Protein AF-A0A8J6PFM9-F1 (afdb_monomer)

Organism: NCBI:txid2767425

Sequence (75 aa):
MPGLQRAANKPSHSDLLNEARELGFDVSQVASSDLRQTIKAEKERRWKLENKEAIEETNAYFREHGLPLENYRQF

Solvent-accessible surface area (backbone atoms only — not comparable to full-atom values): 4650 Å² total; per-residue (Å²): 135,87,76,85,76,78,74,76,79,71,79,49,74,67,53,54,55,49,52,35,51,77,72,67,50,61,62,67,59,53,55,49,51,55,48,49,53,52,50,49,51,53,51,52,54,51,50,51,60,76,40,40,64,62,52,50,51,53,51,49,50,38,70,76,72,42,64,88,64,58,95,69,67,74,131

pLDDT: mean 84.3, std 12.58, range [39.06, 96.56]

Foldseek 3Di:
DDDDDPPPPDDDPVNVVVVCVVVVHPPVVVVVVVVVVVVVVVVVVVVCVVCVVVVVVVVVCCVVPPDVCPVVDDD

Mean predicted aligned error: 10.86 Å

Secondary structure (DSSP, 8-state):
---------PPPHHHHHHHHHHTT--HHHHHHHHHHHHHHHHHHHHHHHHTHHHHHHHHHHHHHH--TTGGG---

Radius of gyration: 25.69 Å; Cα contacts (8 Å, |Δi|>4): 11; chains: 1; bounding box: 53×56×51 Å

Structure (mmCIF, N/CA/C/O backbone):
data_AF-A0A8J6PFM9-F1
#
_entry.id   AF-A0A8J6PFM9-F1
#
loop_
_atom_site.group_PDB
_atom_site.id
_atom_site.type_symbol
_atom_site.label_atom_id
_atom_site.label_alt_id
_atom_site.label_comp_id
_atom_site.label_asym_id
_atom_site.label_entity_id
_atom_site.label_seq_id
_atom_site.pdbx_PDB_ins_code
_atom_site.Cartn_x
_atom_site.Cartn_y
_atom_site.Cartn_z
_atom_site.occupancy
_atom_site.B_iso_or_equiv
_atom_site.auth_seq_id
_atom_site.auth_comp_id
_atom_site.auth_asym_id
_atom_si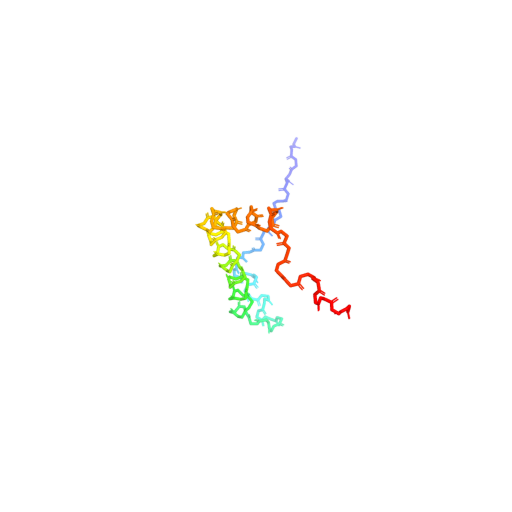te.auth_atom_id
_atom_site.pdbx_PDB_model_num
ATOM 1 N N . MET A 1 1 ? -36.882 36.027 10.969 1.00 39.06 1 MET A N 1
ATOM 2 C CA . MET A 1 1 ? -36.413 34.960 11.878 1.00 39.06 1 MET A CA 1
ATOM 3 C C . MET A 1 1 ? -35.726 33.886 11.040 1.00 39.06 1 MET A C 1
ATOM 5 O O . MET A 1 1 ? -36.436 33.217 10.297 1.00 39.06 1 MET A O 1
ATOM 9 N N . PRO A 1 2 ? -34.389 33.752 11.045 1.00 44.88 2 PRO A N 1
ATOM 10 C CA . PRO A 1 2 ? -33.726 32.666 10.330 1.00 44.88 2 PRO A CA 1
ATOM 11 C C . PRO A 1 2 ? -33.831 31.375 11.153 1.00 44.88 2 PRO A C 1
ATOM 13 O O . PRO A 1 2 ? -33.573 31.376 12.355 1.00 44.88 2 PRO A O 1
ATOM 16 N N . GLY A 1 3 ? -34.285 30.300 10.508 1.00 50.06 3 GLY A N 1
ATOM 17 C CA . GLY A 1 3 ? -34.574 29.013 11.135 1.00 50.06 3 GLY A CA 1
ATOM 18 C C . GLY A 1 3 ? -33.330 28.303 11.668 1.00 50.06 3 GLY A C 1
ATOM 19 O O . GLY A 1 3 ? -32.271 28.328 11.041 1.00 50.06 3 GLY A O 1
ATOM 20 N N . LEU A 1 4 ? -33.495 27.642 12.818 1.00 52.69 4 LEU A N 1
ATOM 21 C CA . LEU A 1 4 ? -32.526 26.716 13.399 1.00 52.69 4 LEU A CA 1
ATOM 22 C C . LEU A 1 4 ? -32.147 25.653 12.358 1.00 52.69 4 LEU A C 1
ATOM 24 O O . LEU A 1 4 ? -32.923 24.737 12.075 1.00 52.69 4 LEU A O 1
ATOM 28 N N . GLN A 1 5 ? -30.938 25.743 11.811 1.00 58.91 5 GLN A N 1
ATOM 29 C CA . GLN A 1 5 ? -30.316 24.590 11.180 1.00 58.91 5 GLN A CA 1
ATOM 30 C C . GLN A 1 5 ? -30.079 23.550 12.278 1.00 58.91 5 GLN A C 1
ATOM 32 O O . GLN A 1 5 ? -29.290 23.769 13.196 1.00 58.91 5 GLN A O 1
ATOM 37 N N . ARG A 1 6 ? -30.809 22.430 12.217 1.00 56.06 6 ARG A N 1
ATOM 38 C CA . ARG A 1 6 ? -30.543 21.256 13.053 1.00 56.06 6 ARG A CA 1
ATOM 39 C C . ARG A 1 6 ? -29.149 20.761 12.691 1.00 56.06 6 ARG A C 1
ATOM 41 O O . ARG A 1 6 ? -28.975 20.152 11.639 1.00 56.06 6 ARG A O 1
ATOM 48 N N . ALA A 1 7 ? -28.165 21.062 13.533 1.00 60.59 7 ALA A N 1
ATOM 49 C CA . ALA A 1 7 ? -26.854 20.445 13.446 1.00 60.59 7 ALA A CA 1
ATOM 50 C C . ALA A 1 7 ? -27.073 18.930 13.520 1.00 60.59 7 ALA A C 1
ATOM 52 O O . ALA A 1 7 ? -27.525 18.417 14.544 1.00 60.59 7 ALA A O 1
ATOM 53 N N . ALA A 1 8 ? -26.854 18.230 12.406 1.00 62.16 8 ALA A N 1
ATOM 54 C CA . ALA A 1 8 ? -26.858 16.778 12.390 1.00 62.16 8 ALA A CA 1
ATOM 55 C C . ALA A 1 8 ? -25.789 16.334 13.391 1.00 62.16 8 ALA A C 1
ATOM 57 O O . ALA A 1 8 ? -24.602 16.586 13.179 1.00 62.16 8 ALA A O 1
ATOM 58 N N . ASN A 1 9 ? -26.226 15.783 14.525 1.00 66.25 9 ASN A N 1
ATOM 59 C CA . ASN A 1 9 ? -25.325 15.352 15.579 1.00 66.25 9 ASN A CA 1
ATOM 60 C C . ASN A 1 9 ? -24.464 14.229 15.000 1.00 66.25 9 ASN A C 1
ATOM 62 O O . ASN A 1 9 ? -24.968 13.151 14.689 1.00 66.25 9 ASN A O 1
ATOM 66 N N . LYS A 1 10 ? -23.191 14.526 14.740 1.00 75.00 10 LYS A N 1
ATOM 67 C CA . LYS A 1 10 ? -22.261 13.546 14.196 1.00 75.00 10 LYS A CA 1
ATOM 68 C C . LYS A 1 10 ? -21.971 12.561 15.330 1.00 75.00 10 LYS A C 1
ATOM 70 O O . LYS A 1 10 ? -21.563 13.034 16.392 1.00 75.00 10 LYS A O 1
ATOM 75 N N . PRO A 1 11 ? -22.189 11.247 15.140 1.00 71.94 11 PRO A N 1
ATOM 76 C CA . PRO A 1 11 ? -21.929 10.279 16.194 1.00 71.94 11 PRO A CA 1
ATOM 77 C C . PRO A 1 11 ? -20.484 10.436 16.650 1.00 71.94 11 PRO A C 1
ATOM 79 O O . PRO A 1 11 ? -19.558 10.564 15.837 1.00 71.94 11 PRO A O 1
ATOM 82 N N . SER A 1 12 ? -20.314 10.518 17.963 1.00 82.75 12 SER A N 1
ATOM 83 C CA . SER A 1 12 ? -18.996 10.629 18.560 1.00 82.75 12 SER A CA 1
ATOM 84 C C . SER A 1 12 ? -18.227 9.326 18.337 1.00 82.75 12 SER A C 1
ATOM 86 O O . SER A 1 12 ? -18.799 8.274 18.050 1.00 82.75 12 SER A O 1
ATOM 88 N N . HIS A 1 13 ? -16.904 9.372 18.481 1.00 81.38 13 HIS A N 1
ATOM 89 C CA . HIS A 1 13 ? -16.078 8.174 18.330 1.00 81.38 13 HIS A CA 1
ATOM 90 C C . HIS A 1 13 ? -16.502 7.051 19.295 1.00 81.38 13 HIS A C 1
ATOM 92 O O . HIS A 1 13 ? -16.504 5.883 18.922 1.00 81.38 13 HIS A O 1
ATOM 98 N N . SER A 1 14 ? -16.927 7.404 20.511 1.00 83.38 14 SER A N 1
ATOM 99 C CA . SER A 1 14 ? -17.464 6.461 21.496 1.00 83.38 14 SER A CA 1
ATOM 100 C C . SER A 1 14 ? -18.774 5.807 21.063 1.00 83.38 14 SER A C 1
ATOM 102 O O . SER A 1 14 ? -18.958 4.623 21.336 1.00 83.38 14 SER A O 1
ATOM 104 N N . ASP A 1 15 ? -19.651 6.537 20.370 1.00 87.88 15 ASP A N 1
ATOM 105 C CA . ASP A 1 15 ? -20.932 5.992 19.902 1.00 87.88 15 ASP A CA 1
ATOM 106 C C . ASP A 1 15 ? -20.691 4.899 18.856 1.00 87.88 15 ASP A C 1
ATOM 108 O O . ASP A 1 15 ? -21.245 3.809 18.956 1.00 87.88 15 ASP A O 1
ATOM 112 N N . LEU A 1 16 ? -19.759 5.144 17.929 1.00 86.25 16 LEU A N 1
ATOM 113 C CA . LEU A 1 16 ? -19.367 4.177 16.900 1.00 86.25 16 LEU A CA 1
ATOM 114 C C . LEU A 1 16 ? -18.693 2.928 17.487 1.00 86.25 16 LEU A C 1
ATOM 116 O O . LEU A 1 16 ? -18.920 1.820 17.009 1.00 86.25 16 LEU A O 1
ATOM 120 N N . LEU A 1 17 ? -17.863 3.085 18.525 1.00 85.56 17 LEU A N 1
ATOM 121 C CA . LEU A 1 17 ? -17.231 1.950 19.208 1.00 85.56 17 LEU A CA 1
ATOM 122 C C . LEU A 1 17 ? -18.249 1.088 19.962 1.00 85.56 17 LEU A C 1
ATOM 124 O O . LEU A 1 17 ? -18.098 -0.135 20.007 1.00 85.56 17 LEU A O 1
ATOM 128 N N . ASN A 1 18 ? -19.261 1.714 20.565 1.00 87.50 18 ASN A N 1
ATOM 129 C CA . ASN A 1 18 ? -20.336 1.001 21.248 1.00 87.50 18 ASN A CA 1
ATOM 130 C C . ASN A 1 18 ? -21.224 0.256 20.251 1.00 87.50 18 ASN A C 1
ATOM 132 O O . ASN A 1 18 ? -21.442 -0.936 20.433 1.00 87.50 18 ASN A O 1
ATOM 136 N N . GLU A 1 19 ? -21.638 0.909 19.167 1.00 86.38 19 GLU A N 1
ATOM 137 C CA . GLU A 1 19 ? -22.410 0.280 18.091 1.00 86.38 19 GLU A CA 1
ATOM 138 C C . GLU A 1 19 ? -21.644 -0.895 17.464 1.00 86.38 19 GLU A C 1
ATOM 140 O O . GLU A 1 19 ? -22.183 -1.988 17.298 1.00 86.38 19 GLU A O 1
ATOM 145 N N . ALA A 1 20 ? -20.342 -0.729 17.206 1.00 87.06 20 ALA A N 1
ATOM 146 C CA . ALA A 1 20 ? -19.503 -1.812 16.705 1.00 87.06 20 ALA A CA 1
ATOM 147 C C . ALA A 1 20 ? -19.440 -3.001 17.679 1.00 87.06 20 ALA A C 1
ATOM 149 O O . ALA A 1 20 ? -19.484 -4.151 17.244 1.00 87.06 20 ALA A O 1
ATOM 150 N N . ARG A 1 21 ? -19.382 -2.740 18.994 1.00 85.81 21 ARG A N 1
ATOM 151 C CA . ARG A 1 21 ? -19.419 -3.790 20.021 1.00 85.81 21 ARG A CA 1
ATOM 152 C C . ARG A 1 21 ? -20.774 -4.494 20.073 1.00 85.81 21 ARG A C 1
ATOM 154 O O . ARG A 1 21 ? -20.794 -5.716 20.185 1.00 85.81 21 ARG A O 1
ATOM 161 N N . GLU A 1 22 ? -21.877 -3.755 19.986 1.00 90.31 22 GLU A N 1
ATOM 162 C CA . GLU A 1 22 ? -23.237 -4.314 19.954 1.00 90.31 22 GLU A CA 1
ATOM 163 C C . GLU A 1 22 ? -23.458 -5.215 18.735 1.00 90.31 22 GLU A C 1
ATOM 165 O O . GLU A 1 22 ? -24.075 -6.272 18.844 1.00 90.31 22 GLU A O 1
ATOM 170 N N . LEU A 1 23 ? -22.887 -4.839 17.592 1.00 90.31 23 LEU A N 1
ATOM 171 C CA . LEU A 1 23 ? -22.928 -5.613 16.352 1.00 90.31 23 LEU A CA 1
ATOM 172 C C . LEU A 1 23 ? -21.886 -6.748 16.301 1.00 90.31 23 LEU A C 1
ATOM 174 O O . LEU A 1 23 ? -21.841 -7.494 15.323 1.00 90.31 23 LEU A O 1
ATOM 178 N N . GLY A 1 24 ? -21.054 -6.904 17.337 1.00 87.94 24 GLY A N 1
ATOM 179 C CA . GLY A 1 24 ? -20.048 -7.966 17.425 1.00 87.94 24 GLY A CA 1
ATOM 180 C C . GLY A 1 24 ? -18.827 -7.772 16.520 1.00 87.94 24 GLY A C 1
ATOM 181 O O . GLY A 1 24 ? -18.105 -8.733 16.255 1.00 87.94 24 GLY A O 1
ATOM 182 N N . PHE A 1 25 ? -18.572 -6.552 16.042 1.0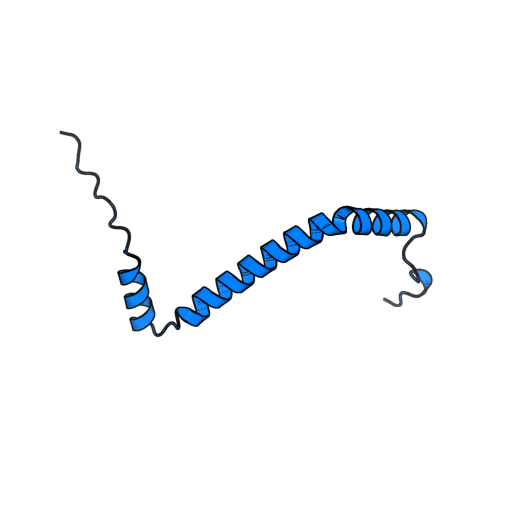0 86.31 25 PHE A N 1
ATOM 183 C CA . PHE A 1 25 ? -17.369 -6.249 15.273 1.00 86.31 25 PHE A CA 1
ATOM 184 C C . PHE A 1 25 ? -16.134 -6.203 16.172 1.00 86.31 25 PHE A C 1
ATOM 186 O O . PHE A 1 25 ? -16.079 -5.487 17.175 1.00 86.31 25 PHE A O 1
ATOM 193 N N . ASP A 1 26 ? -15.080 -6.896 15.746 1.00 83.81 26 ASP A N 1
ATOM 194 C CA . ASP A 1 26 ? -13.747 -6.698 16.299 1.00 83.81 26 ASP A CA 1
ATO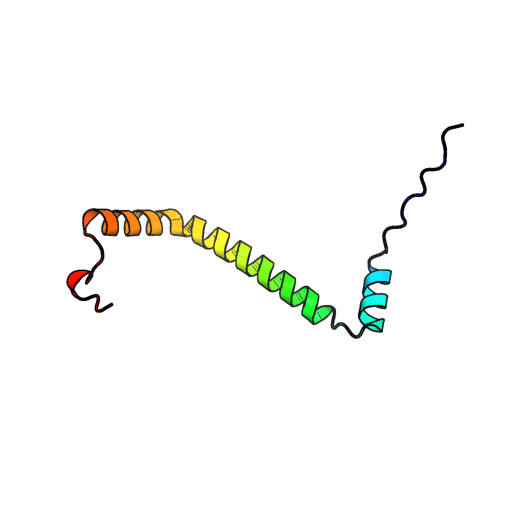M 195 C C . ASP A 1 26 ? -13.130 -5.433 15.683 1.00 83.81 26 ASP A C 1
ATOM 197 O O . ASP A 1 26 ? -12.497 -5.446 14.624 1.00 83.81 26 ASP A O 1
ATOM 201 N N . VAL A 1 27 ? -13.344 -4.306 16.361 1.00 82.44 27 VAL A N 1
ATOM 202 C CA . VAL A 1 27 ? -12.827 -2.993 15.951 1.00 82.44 27 VAL A CA 1
ATOM 203 C C . VAL A 1 27 ? -11.303 -3.003 15.799 1.00 82.44 27 VAL A C 1
ATOM 205 O O . VAL A 1 27 ? -10.772 -2.311 14.932 1.00 82.44 27 VAL A O 1
ATOM 208 N N . SER A 1 28 ? -10.585 -3.798 16.601 1.00 80.62 28 SER A N 1
ATOM 209 C CA . SER A 1 28 ? -9.126 -3.903 16.510 1.00 80.62 28 SER A CA 1
ATOM 210 C C . SER A 1 28 ? -8.706 -4.551 15.191 1.00 80.62 28 SER A C 1
ATOM 212 O O . SER A 1 28 ? -7.821 -4.053 14.489 1.00 80.62 28 SER A O 1
ATOM 214 N N . GLN A 1 29 ? -9.398 -5.621 14.798 1.00 82.69 29 GLN A N 1
ATOM 215 C CA . GLN A 1 29 ? -9.216 -6.275 13.503 1.00 82.69 29 GLN A CA 1
ATOM 216 C C . GLN A 1 29 ? -9.480 -5.322 12.335 1.00 82.69 29 GLN A C 1
ATOM 218 O O . GLN A 1 29 ? -8.603 -5.158 11.484 1.00 82.69 29 GLN A O 1
ATOM 223 N N . VAL A 1 30 ? -10.633 -4.647 12.325 1.00 83.00 30 VAL A N 1
ATOM 224 C CA . VAL A 1 30 ? -11.019 -3.731 11.236 1.00 83.00 30 VAL A CA 1
ATOM 225 C C . VAL A 1 30 ? -10.026 -2.575 11.122 1.00 83.00 30 VAL A C 1
ATOM 227 O O . VAL A 1 30 ? -9.420 -2.381 10.068 1.00 83.00 30 VAL A O 1
ATOM 230 N N . ALA A 1 31 ? -9.754 -1.880 12.229 1.00 82.38 31 ALA A N 1
ATOM 231 C CA . ALA A 1 31 ? -8.816 -0.762 12.247 1.00 82.38 31 ALA A CA 1
ATOM 232 C C . ALA A 1 31 ? -7.39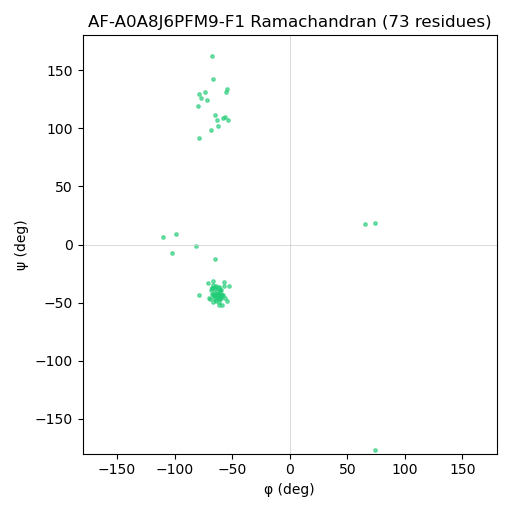9 -1.185 11.826 1.00 82.38 31 ALA A C 1
ATOM 234 O O . ALA A 1 31 ? -6.712 -0.462 11.103 1.00 82.38 31 ALA A O 1
ATOM 235 N N . SER A 1 32 ? -6.952 -2.373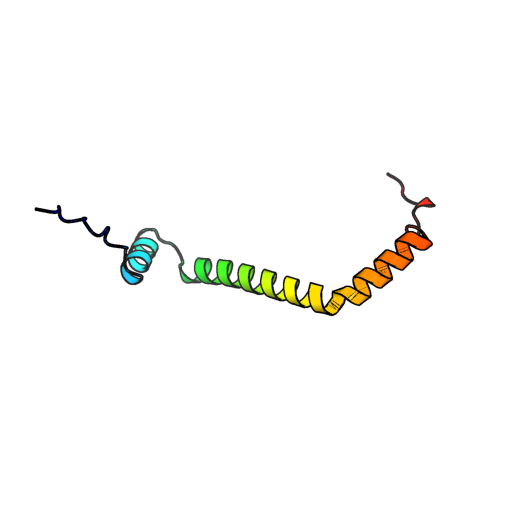 12.245 1.00 83.50 32 SER A N 1
ATOM 236 C CA . SER A 1 32 ? -5.629 -2.876 11.873 1.00 83.50 32 SER A CA 1
ATOM 237 C C . SER A 1 32 ? -5.546 -3.272 10.396 1.00 83.50 32 SER A C 1
ATOM 239 O O . SER A 1 32 ? -4.490 -3.102 9.787 1.00 83.50 32 SER A O 1
ATOM 241 N N . SER A 1 33 ? -6.629 -3.777 9.799 1.00 85.44 33 SER A N 1
ATOM 242 C CA . SER A 1 33 ? -6.689 -4.129 8.377 1.00 85.44 33 SER A CA 1
ATOM 243 C C . SER A 1 33 ? -6.579 -2.897 7.485 1.00 85.44 33 SER A C 1
ATOM 245 O O . SER A 1 3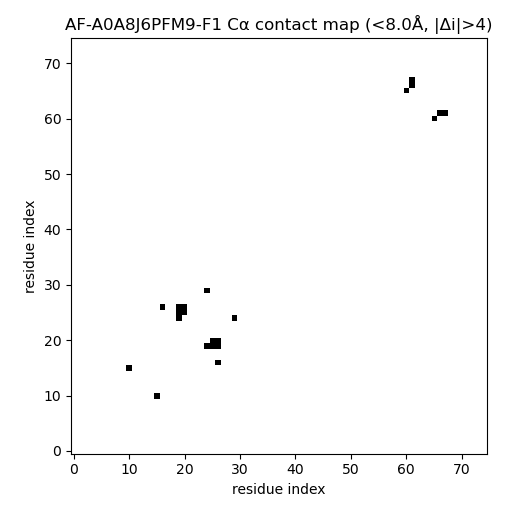3 ? -5.700 -2.840 6.619 1.00 85.44 33 SER A O 1
ATOM 247 N N . ASP A 1 34 ? -7.379 -1.875 7.774 1.00 87.06 34 ASP A N 1
ATOM 248 C CA . ASP A 1 34 ? -7.371 -0.615 7.029 1.00 87.06 34 ASP A CA 1
ATOM 249 C C . ASP A 1 34 ? -6.021 0.100 7.162 1.00 87.06 34 ASP A C 1
ATOM 251 O O . ASP A 1 34 ? -5.449 0.599 6.184 1.00 87.06 34 ASP A O 1
ATOM 255 N N . LEU A 1 35 ? -5.443 0.076 8.367 1.00 90.00 35 LEU A N 1
ATOM 256 C CA . LEU A 1 35 ? -4.125 0.645 8.612 1.00 90.00 35 LEU A CA 1
ATOM 257 C C . LEU A 1 35 ? -3.026 -0.123 7.862 1.00 90.00 35 LEU A C 1
ATOM 259 O O . LEU A 1 35 ? -2.150 0.499 7.260 1.00 90.00 35 LEU A O 1
ATOM 263 N N . ARG A 1 36 ? -3.075 -1.464 7.833 1.00 92.56 36 ARG A N 1
ATOM 264 C CA . ARG A 1 36 ? -2.129 -2.289 7.059 1.00 92.56 36 ARG A CA 1
ATOM 265 C C . ARG A 1 36 ? -2.197 -1.965 5.570 1.00 92.56 36 ARG A C 1
ATOM 267 O O . ARG A 1 36 ? -1.147 -1.822 4.943 1.00 92.56 36 ARG A O 1
ATOM 274 N N . GLN A 1 37 ? -3.399 -1.836 5.010 1.00 93.19 37 GLN A N 1
ATOM 275 C CA . GLN A 1 37 ? -3.579 -1.496 3.599 1.00 93.19 37 GLN A CA 1
ATOM 276 C C . GLN A 1 37 ? -3.024 -0.103 3.287 1.00 93.19 37 GLN A C 1
ATOM 278 O O . GLN A 1 37 ? -2.273 0.057 2.325 1.00 93.19 37 GLN A O 1
ATOM 283 N N . THR A 1 38 ? -3.319 0.876 4.142 1.00 94.19 38 THR A N 1
ATOM 284 C CA . THR A 1 38 ? -2.826 2.253 3.998 1.00 94.19 38 THR A CA 1
ATOM 285 C C . THR A 1 38 ? -1.298 2.312 4.067 1.00 94.19 38 THR A C 1
ATOM 287 O O . THR A 1 38 ? -0.653 2.906 3.203 1.00 94.19 38 THR A O 1
ATOM 290 N N . ILE A 1 39 ? -0.689 1.629 5.044 1.00 95.25 39 ILE A N 1
ATOM 291 C CA . ILE A 1 39 ? 0.773 1.547 5.178 1.00 95.25 39 ILE A CA 1
ATOM 292 C C . ILE A 1 39 ? 1.394 0.857 3.962 1.00 95.25 39 ILE A C 1
ATOM 294 O O . ILE A 1 39 ? 2.425 1.307 3.465 1.00 95.25 39 ILE A O 1
ATOM 298 N N . LYS A 1 40 ? 0.791 -0.234 3.474 1.00 95.69 40 LYS A N 1
ATOM 299 C CA . LYS A 1 40 ? 1.277 -0.947 2.288 1.00 95.69 40 LYS A CA 1
ATOM 300 C C . LYS A 1 40 ? 1.267 -0.037 1.060 1.00 95.69 40 LYS A C 1
ATOM 302 O O . LYS A 1 40 ? 2.279 0.025 0.369 1.00 95.69 40 LYS A O 1
ATOM 307 N N . ALA A 1 41 ? 0.174 0.688 0.829 1.00 95.12 41 ALA A N 1
ATOM 308 C CA . ALA A 1 41 ? 0.050 1.614 -0.293 1.00 95.12 41 ALA A CA 1
ATOM 309 C C . ALA A 1 41 ? 1.102 2.733 -0.231 1.00 95.12 41 ALA A C 1
ATOM 311 O O . ALA A 1 41 ? 1.749 3.034 -1.232 1.00 95.12 41 ALA A O 1
ATOM 312 N N . GLU A 1 42 ? 1.337 3.306 0.952 1.00 96.06 42 GLU A N 1
ATOM 313 C CA . GLU A 1 42 ? 2.351 4.350 1.120 1.00 96.06 42 GLU A CA 1
ATOM 314 C C . GLU A 1 42 ? 3.776 3.807 0.941 1.00 96.06 42 GLU A C 1
ATOM 316 O O . GLU A 1 42 ? 4.609 4.453 0.303 1.00 96.06 42 GLU A O 1
ATOM 321 N N . LYS A 1 43 ? 4.065 2.598 1.440 1.00 95.94 43 LYS A N 1
ATOM 322 C CA . LYS A 1 43 ? 5.351 1.927 1.196 1.00 95.94 43 LYS A CA 1
ATOM 323 C C . LYS A 1 43 ? 5.572 1.658 -0.287 1.00 95.94 43 LYS A C 1
ATOM 325 O O . LYS A 1 43 ? 6.653 1.932 -0.792 1.00 95.94 43 LYS A O 1
ATOM 330 N N . GLU A 1 44 ? 4.555 1.165 -0.987 1.00 95.38 44 GLU A N 1
ATOM 331 C CA . GLU A 1 44 ? 4.620 0.925 -2.429 1.00 95.38 44 GLU A CA 1
ATOM 332 C C . GLU A 1 44 ? 4.856 2.230 -3.200 1.00 95.38 44 GLU A C 1
ATOM 334 O O . GLU A 1 44 ? 5.690 2.273 -4.102 1.00 95.38 44 GLU A O 1
ATOM 339 N N . ARG A 1 45 ? 4.178 3.317 -2.812 1.00 95.50 45 ARG A N 1
ATOM 340 C CA . ARG A 1 45 ? 4.385 4.643 -3.403 1.00 95.50 45 ARG A CA 1
ATOM 341 C C . ARG A 1 45 ? 5.828 5.117 -3.224 1.00 95.50 45 ARG A C 1
ATOM 343 O O . ARG A 1 45 ? 6.424 5.593 -4.186 1.00 95.50 45 ARG A O 1
ATOM 350 N N . ARG A 1 46 ? 6.390 4.981 -2.019 1.00 96.06 46 ARG A N 1
ATOM 351 C CA . ARG A 1 46 ? 7.787 5.354 -1.736 1.00 96.06 46 ARG A CA 1
ATOM 352 C C . ARG A 1 46 ? 8.766 4.502 -2.526 1.00 96.06 46 ARG A C 1
ATOM 354 O O . ARG A 1 46 ? 9.616 5.054 -3.210 1.00 96.06 46 ARG A O 1
ATOM 361 N N . TRP A 1 47 ? 8.568 3.188 -2.527 1.00 96.56 47 TRP A N 1
ATOM 362 C CA . TRP A 1 47 ? 9.408 2.271 -3.288 1.00 96.56 47 TRP A CA 1
ATOM 363 C C . TRP A 1 47 ? 9.406 2.605 -4.785 1.00 96.56 47 TRP A C 1
ATOM 365 O O . TRP A 1 47 ? 10.470 2.668 -5.394 1.00 96.56 47 TRP A O 1
ATOM 375 N N . LYS A 1 48 ? 8.240 2.907 -5.376 1.00 94.38 48 LYS A N 1
ATOM 376 C CA . LYS A 1 48 ? 8.139 3.330 -6.786 1.00 94.38 48 LYS A CA 1
ATOM 377 C C . LYS A 1 48 ? 8.902 4.618 -7.077 1.00 94.38 48 LYS A C 1
ATOM 379 O O . LYS A 1 48 ? 9.440 4.752 -8.167 1.00 94.38 48 LYS A O 1
ATOM 384 N N . LEU A 1 49 ? 8.923 5.565 -6.139 1.00 94.38 49 LEU A N 1
ATOM 385 C CA . LEU A 1 49 ? 9.692 6.801 -6.292 1.00 94.38 49 LEU A CA 1
ATOM 386 C C . LEU A 1 49 ? 11.194 6.533 -6.213 1.00 94.38 49 LEU A C 1
ATOM 388 O O . LEU A 1 49 ? 11.935 7.010 -7.063 1.00 94.38 49 LEU A O 1
ATOM 392 N N . GLU A 1 50 ?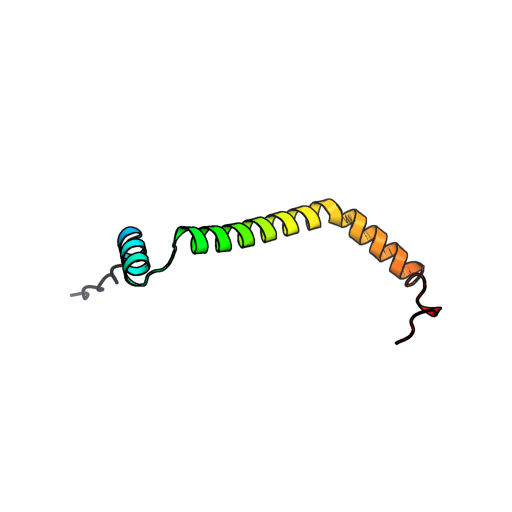 11.619 5.742 -5.232 1.00 94.62 50 GLU A N 1
ATOM 393 C CA . GLU A 1 50 ? 13.022 5.367 -5.030 1.00 94.62 50 GLU A CA 1
ATOM 394 C C . GLU A 1 50 ? 13.576 4.541 -6.198 1.00 94.62 50 GLU A C 1
ATOM 396 O O . GLU A 1 50 ? 14.725 4.709 -6.584 1.00 94.62 50 GLU A O 1
ATOM 401 N N . ASN A 1 51 ? 12.752 3.679 -6.798 1.00 94.50 51 ASN A N 1
ATOM 402 C CA . ASN A 1 51 ? 13.157 2.779 -7.881 1.00 94.50 51 ASN A CA 1
ATOM 403 C C . ASN A 1 51 ? 12.771 3.311 -9.264 1.00 94.50 51 ASN A C 1
ATOM 405 O O . ASN A 1 51 ? 12.878 2.584 -10.248 1.00 94.50 51 ASN A O 1
ATOM 409 N N . LYS A 1 52 ? 12.303 4.562 -9.358 1.00 94.50 52 LYS A N 1
ATOM 410 C CA . LYS A 1 52 ? 11.815 5.134 -10.616 1.00 94.50 52 LYS A CA 1
ATOM 411 C C . LYS A 1 52 ? 12.878 5.072 -11.713 1.00 94.50 52 LYS A C 1
ATOM 4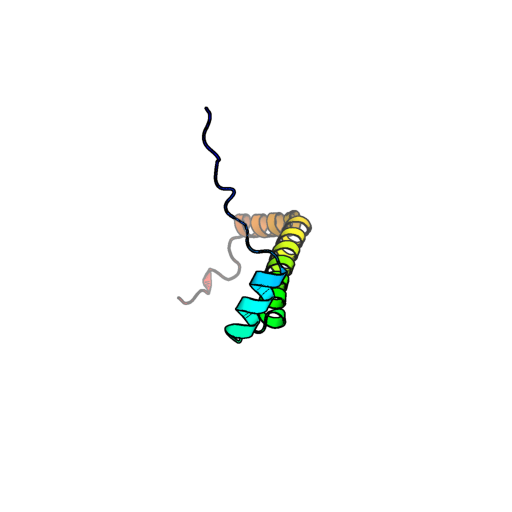13 O O . LYS A 1 52 ? 12.572 4.630 -12.812 1.00 94.50 52 LYS A O 1
ATOM 418 N N . GLU A 1 53 ? 14.108 5.457 -11.391 1.00 92.06 53 GLU A N 1
ATOM 419 C CA . GLU A 1 53 ? 15.233 5.455 -12.331 1.00 92.06 53 GLU A CA 1
ATOM 420 C C . GLU A 1 53 ? 15.576 4.036 -12.803 1.00 92.06 53 GLU A C 1
ATOM 422 O O . GLU A 1 53 ? 15.606 3.780 -14.002 1.00 92.06 53 GLU A O 1
ATOM 427 N N . ALA A 1 54 ? 15.702 3.080 -11.878 1.00 92.44 54 ALA A N 1
ATOM 428 C CA . ALA A 1 54 ? 15.946 1.675 -12.211 1.00 92.44 54 ALA A CA 1
ATOM 429 C C . ALA A 1 54 ? 14.828 1.070 -13.082 1.00 92.44 54 ALA A C 1
ATOM 431 O O . ALA A 1 54 ? 15.093 0.304 -14.010 1.00 92.44 54 ALA A O 1
ATOM 432 N N . ILE A 1 55 ? 13.566 1.423 -12.814 1.00 92.69 55 ILE A N 1
ATOM 433 C CA . ILE A 1 55 ? 12.420 1.013 -13.635 1.00 92.69 55 ILE A CA 1
ATOM 434 C C . ILE A 1 55 ? 12.511 1.645 -15.029 1.00 92.69 55 ILE A C 1
ATOM 436 O O . ILE A 1 55 ? 12.259 0.970 -16.024 1.00 92.69 55 ILE A O 1
ATOM 440 N N . GLU A 1 56 ? 12.856 2.928 -15.127 1.00 93.94 56 GLU A N 1
ATOM 441 C CA . GLU A 1 56 ? 12.999 3.635 -16.403 1.00 93.94 56 GLU A CA 1
ATOM 442 C C . GLU A 1 56 ? 14.137 3.067 -17.256 1.00 93.94 56 GLU A C 1
ATOM 444 O O . GLU A 1 56 ? 13.917 2.829 -18.447 1.00 93.94 56 GLU A O 1
ATOM 449 N N . GLU A 1 57 ? 15.292 2.783 -16.653 1.00 92.88 57 GLU A N 1
ATOM 450 C CA . GLU A 1 57 ? 16.442 2.141 -17.296 1.00 92.88 57 GLU A CA 1
ATOM 451 C C . GLU A 1 57 ? 16.083 0.737 -17.790 1.00 92.88 57 GLU A C 1
ATOM 453 O O . GLU A 1 57 ? 16.259 0.418 -18.966 1.00 92.88 57 GLU A O 1
ATOM 458 N N . THR A 1 58 ? 15.470 -0.075 -16.928 1.00 89.38 58 THR A N 1
ATOM 459 C CA . THR A 1 58 ? 15.011 -1.424 -17.288 1.00 89.38 58 THR A CA 1
ATOM 460 C C . THR A 1 58 ? 13.995 -1.381 -18.435 1.00 89.38 58 THR A C 1
ATOM 462 O O . THR A 1 58 ? 14.070 -2.158 -19.386 1.00 89.38 58 THR A O 1
ATOM 465 N N . ASN A 1 59 ? 13.056 -0.433 -18.397 1.00 91.69 59 ASN A N 1
ATOM 466 C CA . ASN A 1 59 ? 12.089 -0.242 -19.474 1.00 91.69 59 ASN A CA 1
ATOM 467 C C . ASN A 1 59 ? 12.754 0.240 -20.771 1.00 91.69 59 ASN A C 1
ATOM 469 O O . ASN A 1 59 ? 12.293 -0.117 -21.853 1.00 91.69 59 ASN A O 1
ATOM 473 N N . ALA A 1 60 ? 13.798 1.071 -20.690 1.00 92.75 60 ALA A N 1
ATOM 474 C CA . ALA A 1 60 ? 14.560 1.512 -21.855 1.00 92.75 60 ALA A CA 1
ATOM 475 C C . ALA A 1 60 ? 15.294 0.338 -22.503 1.00 92.75 60 ALA A C 1
ATOM 477 O O . ALA A 1 60 ? 15.151 0.139 -23.708 1.00 92.75 60 ALA A O 1
ATOM 478 N N . TYR A 1 61 ? 15.950 -0.493 -21.693 1.00 91.50 61 TYR A N 1
ATOM 479 C CA . TYR A 1 61 ? 16.591 -1.724 -22.138 1.00 91.50 61 TYR A CA 1
ATOM 480 C C . TYR A 1 61 ? 15.607 -2.639 -22.880 1.00 91.50 61 TYR A C 1
ATOM 482 O O . TYR A 1 61 ? 15.877 -3.064 -24.000 1.00 91.50 61 TYR A O 1
ATOM 490 N N . PHE A 1 62 ? 14.417 -2.886 -22.321 1.00 91.88 62 PHE A N 1
ATOM 491 C CA . PHE A 1 62 ? 13.408 -3.706 -23.003 1.00 91.88 62 PHE A CA 1
ATOM 492 C C . PHE A 1 62 ? 12.839 -3.062 -24.272 1.00 91.88 62 PHE A C 1
ATOM 494 O O . PHE A 1 62 ? 12.479 -3.781 -25.200 1.00 91.88 62 PHE A O 1
ATOM 501 N N . ARG A 1 63 ? 12.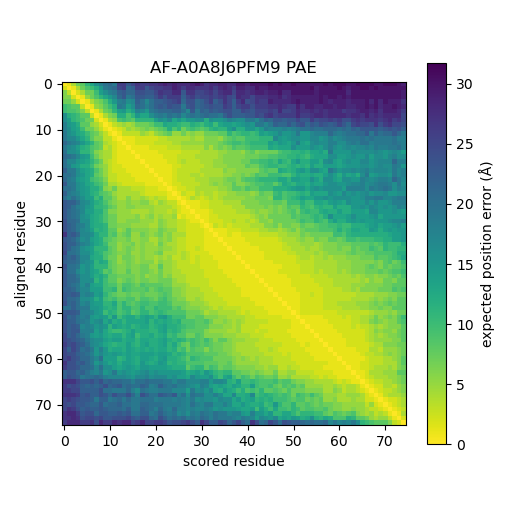749 -1.728 -24.351 1.00 90.31 63 ARG A N 1
ATOM 502 C CA . ARG A 1 63 ? 12.340 -1.044 -25.592 1.00 90.31 63 ARG A CA 1
ATOM 503 C C . ARG A 1 63 ? 13.380 -1.194 -26.698 1.00 90.31 63 ARG A C 1
ATOM 505 O O . ARG A 1 63 ? 12.998 -1.307 -27.857 1.00 90.31 63 ARG A O 1
ATOM 512 N N . GLU A 1 64 ? 14.660 -1.165 -26.346 1.00 91.31 64 GLU A N 1
ATOM 513 C CA . GLU A 1 64 ? 15.762 -1.275 -27.304 1.00 91.31 64 GLU A CA 1
ATOM 514 C C . GLU A 1 64 ? 16.007 -2.723 -27.743 1.00 91.31 64 GLU A C 1
ATOM 516 O O . GLU A 1 64 ? 16.181 -2.993 -28.930 1.00 91.31 64 GLU A O 1
ATOM 521 N N . HIS A 1 65 ? 15.983 -3.665 -26.801 1.00 88.62 65 HIS A N 1
ATOM 522 C CA . HIS A 1 65 ? 16.373 -5.055 -27.043 1.00 88.62 65 HIS A CA 1
ATOM 523 C C . HIS A 1 65 ? 15.190 -6.018 -27.205 1.00 88.62 65 HIS A C 1
ATOM 525 O O . HIS A 1 65 ? 15.391 -7.181 -27.560 1.00 88.62 65 HIS A O 1
ATOM 531 N N . GLY A 1 66 ? 13.962 -5.548 -26.971 1.00 87.00 66 GLY A N 1
ATOM 532 C CA . GLY A 1 66 ? 12.771 -6.390 -26.921 1.00 87.00 66 GLY A CA 1
ATOM 533 C C . GLY A 1 66 ? 12.695 -7.219 -25.637 1.00 87.00 66 GLY A C 1
ATOM 534 O O . GLY A 1 66 ? 13.524 -7.097 -24.731 1.00 87.00 66 GLY A O 1
ATOM 535 N N . LEU A 1 67 ? 11.675 -8.073 -25.536 1.00 86.75 67 LEU A N 1
ATOM 536 C CA . LEU A 1 67 ? 11.546 -8.970 -24.393 1.00 86.75 67 LEU A CA 1
ATOM 537 C C . LEU A 1 67 ? 12.526 -10.144 -24.534 1.00 86.75 67 LEU A C 1
ATOM 539 O O . LEU A 1 67 ? 12.487 -10.870 -25.536 1.00 86.75 67 LEU A O 1
ATOM 543 N N . PRO A 1 68 ? 13.375 -10.400 -23.522 1.00 80.56 68 PRO A N 1
ATOM 544 C CA . PRO A 1 68 ? 14.183 -11.601 -23.499 1.00 80.56 68 PRO A CA 1
ATOM 545 C C . PRO A 1 68 ? 13.280 -12.820 -23.638 1.00 80.56 68 PRO A C 1
ATOM 547 O O . PRO A 1 68 ? 12.260 -12.935 -22.958 1.00 80.56 68 PRO A O 1
ATOM 550 N N . LEU A 1 69 ? 13.684 -13.738 -24.513 1.00 84.50 69 LEU A N 1
ATOM 551 C CA . LEU A 1 69 ? 12.990 -15.003 -24.744 1.00 84.50 69 LEU A CA 1
ATOM 552 C C . LEU A 1 69 ? 11.583 -14.872 -25.352 1.00 84.50 69 LEU A C 1
ATOM 554 O O . LEU A 1 69 ? 10.838 -15.848 -25.334 1.00 84.50 69 LEU A O 1
ATOM 558 N N . GLU A 1 70 ? 11.229 -13.730 -25.953 1.00 83.31 70 GLU A N 1
ATOM 559 C CA . GLU A 1 70 ? 9.952 -13.573 -26.672 1.00 83.31 70 GLU A CA 1
ATOM 560 C C . GLU A 1 70 ? 9.736 -14.676 -27.723 1.00 83.31 70 GLU A C 1
ATOM 562 O O . GLU A 1 70 ? 8.642 -15.219 -27.846 1.00 83.31 70 GLU A O 1
ATOM 567 N N . ASN A 1 71 ? 10.819 -15.111 -28.374 1.00 81.00 71 ASN A N 1
ATOM 568 C CA . ASN A 1 71 ? 10.828 -16.204 -29.354 1.00 81.00 71 ASN A CA 1
ATOM 569 C C . ASN A 1 71 ? 10.474 -17.593 -28.784 1.00 81.00 71 ASN A C 1
ATOM 571 O O . ASN A 1 71 ? 10.246 -18.522 -29.553 1.00 81.00 71 ASN A O 1
ATOM 575 N N . TYR A 1 72 ? 10.443 -17.757 -27.460 1.00 86.50 72 TYR A N 1
ATOM 576 C CA . TYR A 1 72 ? 10.120 -19.020 -26.789 1.00 86.50 72 TYR A CA 1
ATOM 577 C C . TYR A 1 72 ? 8.768 -18.978 -26.066 1.00 86.50 72 TYR A C 1
ATOM 579 O O . TYR A 1 72 ? 8.426 -19.931 -25.364 1.00 86.50 72 TYR A O 1
ATOM 587 N N . ARG A 1 73 ? 7.985 -17.898 -26.216 1.00 83.81 73 ARG A N 1
ATOM 588 C CA . ARG A 1 73 ? 6.643 -17.811 -25.632 1.00 83.81 73 ARG A CA 1
ATOM 589 C C . ARG A 1 73 ? 5.709 -18.796 -26.345 1.00 83.81 73 ARG A C 1
ATOM 591 O O . ARG A 1 73 ? 5.193 -18.512 -27.421 1.00 83.81 73 ARG A O 1
ATOM 598 N N . GLN A 1 74 ? 5.496 -19.956 -25.730 1.00 82.38 74 GLN A N 1
ATOM 599 C CA . GLN A 1 74 ? 4.390 -20.853 -26.051 1.00 82.38 74 GLN A CA 1
ATOM 600 C C . GLN A 1 74 ? 3.150 -20.277 -25.357 1.00 82.38 74 GLN A C 1
ATOM 602 O O . GLN A 1 74 ? 3.193 -20.033 -24.156 1.00 82.38 74 GLN A O 1
ATOM 607 N N . PHE A 1 75 ? 2.140 -19.934 -26.148 1.00 73.69 75 PHE A N 1
ATOM 608 C CA . PHE A 1 75 ? 0.869 -19.303 -25.758 1.00 73.69 75 PHE A CA 1
ATOM 609 C C . PHE A 1 75 ? 0.265 -19.867 -24.466 1.00 73.69 75 PHE A C 1
ATOM 611 O O . PHE A 1 75 ? 0.243 -21.112 -24.328 1.00 73.69 75 PHE A O 1
#

InterPro domains:
  IPR009956 Post-segregation antitoxin CcdA [PF07362] (14-75)